Protein AF-A0A4S2GD55-F1 (afdb_monomer_lite)

Sequence (96 aa):
MTKLVKFAVGNRKESRLSSWRAVSGLRVPARGGNANNGGNAGLEYLNVNNGVSTSNANYGSPLNFMARSSLSAPAPSKNRTGPHPKVKDNDDRKCR

Structure (mmCIF, N/CA/C/O backbone):
data_AF-A0A4S2GD55-F1
#
_entry.id   AF-A0A4S2GD55-F1
#
loop_
_atom_site.group_PDB
_atom_site.id
_atom_site.type_symbol
_atom_site.label_atom_id
_atom_site.label_alt_id
_atom_site.label_comp_id
_atom_site.label_asym_id
_atom_site.label_entity_id
_atom_site.label_seq_id
_atom_site.pdbx_PDB_ins_code
_atom_site.Cartn_x
_atom_site.Cartn_y
_atom_site.Cartn_z
_atom_site.occupancy
_atom_site.B_iso_or_equiv
_atom_site.auth_seq_id
_atom_site.auth_comp_id
_atom_site.auth_asym_id
_atom_site.auth_atom_id
_atom_site.pdbx_PDB_model_num
ATOM 1 N N . MET A 1 1 ? -20.913 -54.247 -34.779 1.00 44.03 1 MET A N 1
ATOM 2 C CA . MET A 1 1 ? -20.131 -54.271 -33.520 1.00 44.03 1 MET A CA 1
ATOM 3 C C . MET A 1 1 ? -20.250 -52.916 -32.836 1.00 44.03 1 MET A C 1
ATOM 5 O O . MET A 1 1 ? -19.622 -51.966 -33.281 1.00 44.03 1 MET A O 1
ATOM 9 N N . THR A 1 2 ? -21.087 -52.789 -31.808 1.00 39.69 2 THR A N 1
ATOM 10 C CA . THR A 1 2 ? -21.201 -51.562 -31.004 1.00 39.69 2 THR A CA 1
ATOM 11 C C . THR A 1 2 ? -20.240 -51.644 -29.818 1.00 39.69 2 THR A C 1
ATOM 13 O O . THR A 1 2 ? -20.261 -52.611 -29.061 1.00 39.69 2 THR A O 1
ATOM 16 N N . LYS A 1 3 ? -19.353 -50.652 -29.667 1.00 52.62 3 LYS A N 1
ATOM 17 C CA . LYS A 1 3 ? -18.489 -50.531 -28.483 1.00 52.62 3 LYS A CA 1
ATOM 18 C C . LYS A 1 3 ? -19.250 -49.770 -27.398 1.00 52.62 3 LYS A C 1
ATOM 20 O O . LYS A 1 3 ? -19.649 -48.631 -27.615 1.00 52.62 3 LYS A O 1
ATOM 25 N N . LEU A 1 4 ? -19.447 -50.401 -26.242 1.00 59.03 4 LEU A N 1
ATOM 26 C CA . LEU A 1 4 ? -20.029 -49.769 -25.060 1.00 59.03 4 LEU A CA 1
ATOM 27 C C . LEU A 1 4 ? -18.930 -48.991 -24.323 1.00 59.03 4 LEU A C 1
ATOM 29 O O . LEU A 1 4 ? -17.977 -49.589 -23.826 1.00 59.03 4 LEU A O 1
ATOM 33 N N . VAL A 1 5 ? -19.049 -47.665 -24.249 1.00 64.56 5 VAL A N 1
ATOM 34 C CA . VAL A 1 5 ? -18.135 -46.825 -23.461 1.00 64.56 5 VAL A CA 1
ATOM 35 C C . VAL A 1 5 ? -18.726 -46.648 -22.064 1.00 64.56 5 VAL A C 1
ATOM 37 O O . VAL A 1 5 ? -19.776 -46.033 -21.890 1.00 64.56 5 VAL A O 1
ATOM 40 N N . LYS A 1 6 ? -18.062 -47.221 -21.057 1.00 64.38 6 LYS A N 1
ATOM 41 C CA . LYS A 1 6 ? -18.415 -47.071 -19.641 1.00 64.38 6 LYS A CA 1
ATOM 42 C C . LYS A 1 6 ? -17.751 -45.798 -19.112 1.00 64.38 6 LYS A C 1
ATOM 44 O O . LYS A 1 6 ? -16.538 -45.768 -18.932 1.00 64.38 6 LYS A O 1
ATOM 49 N N . PHE A 1 7 ? -18.532 -44.756 -18.847 1.00 56.59 7 PHE A N 1
ATOM 50 C CA . PHE A 1 7 ? -18.038 -43.584 -18.125 1.00 56.59 7 PHE A CA 1
ATOM 51 C C . PHE A 1 7 ? -18.037 -43.884 -16.623 1.00 56.59 7 PHE A C 1
ATOM 53 O O . PHE A 1 7 ? -19.055 -44.291 -16.061 1.00 56.59 7 PHE A O 1
ATOM 60 N N . ALA A 1 8 ? -16.885 -43.723 -15.972 1.00 64.69 8 ALA A N 1
ATOM 61 C CA . ALA A 1 8 ? -16.774 -43.873 -14.528 1.00 64.69 8 ALA A CA 1
ATOM 62 C C . ALA A 1 8 ? -17.460 -42.685 -13.832 1.00 64.69 8 ALA A C 1
ATOM 64 O O . ALA A 1 8 ? -17.046 -41.537 -13.992 1.00 64.69 8 ALA A O 1
ATOM 65 N N . VAL A 1 9 ? -18.501 -42.959 -13.042 1.00 62.62 9 VAL A N 1
ATOM 66 C CA . VAL A 1 9 ? -19.065 -41.981 -12.103 1.00 62.62 9 VAL A CA 1
ATOM 67 C C . VAL A 1 9 ? -18.096 -41.878 -10.931 1.00 62.62 9 VAL A C 1
ATOM 69 O O . VAL A 1 9 ? -18.060 -42.731 -10.047 1.00 62.62 9 VAL A O 1
ATOM 72 N N . GLY A 1 10 ? -17.249 -40.851 -10.962 1.00 54.72 10 GLY A N 1
ATOM 73 C CA . GLY A 1 10 ? -16.408 -40.499 -9.828 1.00 54.72 10 GLY A CA 1
ATOM 74 C C . GLY A 1 10 ? -17.280 -39.999 -8.680 1.00 54.72 10 GLY A C 1
ATOM 75 O O . GLY A 1 10 ? -18.004 -39.016 -8.836 1.00 54.72 10 GLY A O 1
ATOM 76 N N . ASN A 1 11 ? -17.186 -40.653 -7.522 1.00 58.97 11 ASN A N 1
ATOM 77 C CA . ASN A 1 11 ? -17.776 -40.180 -6.272 1.00 58.97 11 ASN A CA 1
ATOM 78 C C . ASN A 1 11 ? -17.046 -38.911 -5.823 1.00 58.97 11 ASN A C 1
ATOM 80 O O . ASN A 1 11 ? -16.143 -38.950 -4.984 1.00 58.97 11 ASN A O 1
ATOM 84 N N . ARG A 1 12 ? -17.417 -37.767 -6.400 1.00 53.78 12 ARG A N 1
ATOM 85 C CA . ARG A 1 12 ? -16.990 -36.470 -5.890 1.00 53.78 12 ARG A CA 1
ATOM 86 C C . ARG A 1 12 ? -17.680 -36.318 -4.536 1.00 53.78 12 ARG A C 1
ATOM 88 O O . ARG A 1 12 ? -18.888 -36.113 -4.487 1.00 53.78 12 ARG A O 1
ATOM 95 N N . LYS A 1 13 ? -16.933 -36.501 -3.441 1.00 52.12 13 LYS A N 1
ATOM 96 C CA . LYS A 1 13 ? -17.374 -36.129 -2.091 1.00 52.12 13 LYS A CA 1
ATOM 97 C C . LYS A 1 13 ? -17.790 -34.665 -2.167 1.00 52.12 13 LYS A C 1
ATOM 99 O O . LYS A 1 13 ? -16.955 -33.76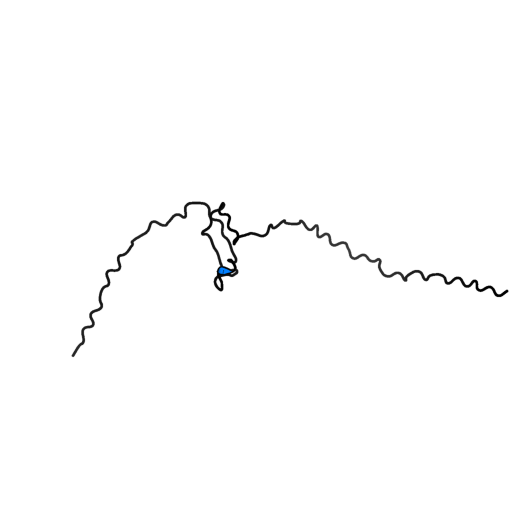9 -2.234 1.00 52.12 13 LYS A O 1
ATOM 104 N N . GLU A 1 14 ? -19.090 -34.452 -2.253 1.00 55.28 14 GLU A N 1
ATOM 105 C CA . GLU A 1 14 ? -19.699 -33.143 -2.224 1.00 55.28 14 GLU A CA 1
ATOM 106 C C . GLU A 1 14 ? -19.491 -32.626 -0.802 1.00 55.28 14 GLU A C 1
ATOM 108 O O . GLU A 1 14 ? -20.191 -33.023 0.129 1.00 55.28 14 GLU A O 1
ATOM 113 N N . SER A 1 15 ? -18.473 -31.788 -0.597 1.00 56.66 15 SER A N 1
ATOM 114 C CA . SER A 1 15 ? -18.381 -30.970 0.609 1.00 56.66 15 SER A CA 1
ATOM 115 C C . SER A 1 15 ? -19.480 -29.913 0.509 1.00 56.66 15 SER A C 1
ATOM 117 O O . SER A 1 15 ? -19.236 -28.758 0.153 1.00 56.66 15 SER A O 1
ATOM 119 N N . ARG A 1 16 ? -20.723 -30.356 0.717 1.00 60.44 16 ARG A N 1
ATOM 120 C CA . ARG A 1 16 ? -21.908 -29.512 0.762 1.00 60.44 16 ARG A CA 1
ATOM 121 C C . ARG A 1 16 ? -21.714 -28.551 1.926 1.00 60.44 16 ARG A C 1
ATOM 123 O O . ARG A 1 16 ? -21.807 -28.939 3.083 1.00 60.44 16 ARG A O 1
ATOM 130 N N . LEU A 1 17 ? -21.436 -27.306 1.551 1.00 59.22 17 LEU A N 1
ATOM 131 C CA . LEU A 1 17 ? -21.580 -26.109 2.363 1.00 59.22 17 LEU A CA 1
ATOM 132 C C . LEU A 1 17 ? -20.679 -26.104 3.603 1.00 59.22 17 LEU A C 1
ATOM 134 O O . LEU A 1 17 ? -21.127 -26.306 4.731 1.00 59.22 17 LEU A O 1
ATOM 138 N N . SER A 1 18 ? -19.406 -25.733 3.415 1.00 54.41 18 SER A N 1
ATOM 139 C CA . SER A 1 18 ? -18.767 -24.950 4.468 1.00 54.41 18 SER A CA 1
ATOM 140 C C . SER A 1 18 ? -19.606 -23.681 4.592 1.00 54.41 18 SER A C 1
ATOM 142 O O . SER A 1 18 ? -19.576 -22.824 3.712 1.00 54.41 18 SER A O 1
ATOM 144 N N . SER A 1 19 ? -20.456 -23.656 5.626 1.00 51.72 19 SER A N 1
ATOM 145 C CA . SER A 1 19 ? -21.126 -22.478 6.177 1.00 51.72 19 SER A CA 1
ATOM 146 C C . SER A 1 19 ? -20.450 -21.228 5.655 1.00 51.72 19 SER A C 1
ATOM 148 O O . SER A 1 19 ? -19.270 -21.054 5.973 1.00 51.72 19 SER A O 1
ATOM 150 N N . TRP A 1 20 ? -21.168 -20.436 4.845 1.00 49.09 20 TRP A N 1
ATOM 151 C CA . TRP A 1 20 ? -20.776 -19.104 4.383 1.00 49.09 20 TRP A CA 1
ATOM 152 C C . TRP A 1 20 ? -19.891 -18.513 5.468 1.00 49.09 20 TRP A C 1
ATOM 154 O O . TRP A 1 20 ? -20.378 -18.253 6.571 1.00 49.09 20 TRP A O 1
ATOM 164 N N . ARG A 1 21 ? -18.566 -18.519 5.261 1.00 60.22 21 ARG A N 1
ATOM 165 C CA . ARG A 1 21 ? -17.653 -18.109 6.322 1.00 60.22 21 ARG A CA 1
ATOM 166 C C . ARG A 1 21 ? -17.888 -16.625 6.442 1.00 60.22 21 ARG A C 1
ATOM 168 O O . ARG A 1 21 ? -17.331 -15.859 5.664 1.00 60.22 21 ARG A O 1
ATOM 175 N N . ALA A 1 22 ? -18.787 -16.247 7.349 1.00 60.06 22 ALA A N 1
ATOM 176 C CA . ALA A 1 22 ? -18.922 -14.889 7.810 1.00 60.06 22 ALA A CA 1
ATOM 177 C C . ALA A 1 22 ? -17.497 -14.501 8.172 1.00 60.06 22 ALA A C 1
ATOM 179 O O . ALA A 1 22 ? -16.890 -15.109 9.057 1.00 60.06 22 ALA A O 1
ATOM 180 N N . VAL A 1 23 ? -16.910 -13.620 7.366 1.00 65.19 23 VAL A N 1
ATOM 181 C CA . VAL A 1 23 ? -15.570 -13.126 7.625 1.00 65.19 23 VAL A CA 1
ATOM 182 C C . VAL A 1 23 ? -15.709 -12.383 8.943 1.00 65.19 23 VAL A C 1
ATOM 184 O O . VAL A 1 23 ? -16.239 -11.279 8.990 1.00 65.19 23 VAL A O 1
ATOM 187 N N . SER A 1 24 ? -15.356 -13.047 10.041 1.00 73.19 24 SER A N 1
ATOM 188 C CA . SER A 1 24 ? -15.466 -12.466 11.367 1.00 73.19 24 SER A CA 1
ATOM 189 C C . SER A 1 24 ? -14.419 -11.359 11.473 1.00 73.19 24 SER A C 1
ATOM 191 O O . SER A 1 24 ? -13.236 -11.588 11.185 1.00 73.19 24 SER A O 1
ATOM 193 N N . GLY A 1 25 ? -14.865 -10.168 11.872 1.00 82.12 25 GLY A N 1
ATOM 194 C CA . GLY A 1 25 ? -14.029 -8.982 12.055 1.00 82.12 25 GLY A CA 1
ATOM 195 C C . GLY A 1 25 ? -14.058 -8.003 10.876 1.00 82.12 25 GLY A C 1
ATOM 196 O O . GLY A 1 25 ? -14.098 -8.402 9.713 1.00 82.12 25 GLY A O 1
ATOM 197 N N . LEU A 1 26 ? -14.014 -6.705 11.199 1.00 89.62 26 LEU A N 1
ATOM 198 C CA . LEU A 1 26 ? -13.968 -5.614 10.225 1.00 89.62 26 LEU A CA 1
ATOM 199 C C . LEU A 1 26 ? -12.672 -5.697 9.400 1.00 89.62 26 LEU A C 1
ATOM 201 O O . LEU A 1 26 ? -11.568 -5.677 9.953 1.00 89.62 26 LEU A O 1
ATOM 205 N N . ARG A 1 27 ? -12.815 -5.810 8.076 1.00 92.19 27 ARG A N 1
ATOM 206 C CA . ARG A 1 27 ? -11.701 -5.848 7.118 1.00 92.19 27 ARG A CA 1
ATOM 207 C C . ARG A 1 27 ? -11.514 -4.492 6.464 1.00 92.19 27 ARG A C 1
ATOM 209 O O . ARG A 1 27 ? -12.489 -3.788 6.209 1.00 92.19 27 ARG A O 1
ATOM 216 N N . VAL A 1 28 ? -10.262 -4.160 6.164 1.00 89.38 28 VAL A N 1
ATOM 217 C CA . VAL A 1 28 ? -9.914 -2.932 5.443 1.00 89.38 28 VAL A CA 1
ATOM 218 C C . VAL A 1 28 ? -9.444 -3.307 4.041 1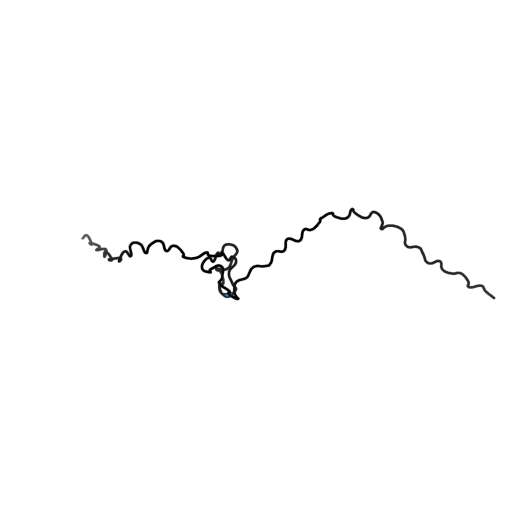.00 89.38 28 VAL A C 1
ATOM 220 O O . VAL A 1 28 ? -8.523 -4.118 3.916 1.00 89.38 28 VAL A O 1
ATOM 223 N N . PRO A 1 29 ? -10.063 -2.755 2.983 1.00 91.00 29 PRO A N 1
ATOM 224 C CA . PRO A 1 29 ? -9.614 -2.994 1.622 1.00 91.00 29 PRO A CA 1
ATOM 225 C C . PRO A 1 29 ? -8.280 -2.284 1.368 1.00 91.00 29 PRO A C 1
ATOM 227 O O . PRO A 1 29 ? -8.169 -1.072 1.536 1.00 91.00 29 PRO A O 1
ATOM 230 N N . ALA A 1 30 ? -7.286 -3.035 0.905 1.00 91.81 30 ALA A N 1
ATOM 231 C CA . ALA A 1 30 ? -6.035 -2.510 0.371 1.00 91.81 30 ALA A CA 1
ATOM 232 C C . ALA A 1 30 ? -5.996 -2.708 -1.151 1.00 91.81 30 ALA A C 1
ATOM 234 O O . ALA A 1 30 ? -6.379 -3.767 -1.655 1.00 91.81 30 ALA A O 1
ATOM 235 N N . ARG A 1 31 ? -5.538 -1.691 -1.885 1.00 93.25 31 ARG A N 1
ATOM 236 C CA . ARG A 1 31 ? -5.439 -1.691 -3.355 1.00 93.25 31 ARG A CA 1
ATOM 237 C C . ARG A 1 31 ? -3.981 -1.660 -3.816 1.00 93.25 31 ARG A C 1
ATOM 239 O O . ARG A 1 31 ? -3.099 -1.337 -3.027 1.00 93.25 31 ARG A O 1
ATOM 246 N N . GLY A 1 32 ? -3.730 -1.993 -5.082 1.00 93.94 32 GLY A N 1
ATOM 247 C CA . GLY A 1 32 ? -2.412 -1.852 -5.717 1.00 93.94 32 GLY A CA 1
ATOM 248 C C . GLY A 1 32 ? -1.528 -3.095 -5.623 1.00 93.94 32 GLY A C 1
ATOM 249 O O . GLY A 1 32 ? -0.940 -3.497 -6.619 1.00 93.94 32 GLY A O 1
ATOM 250 N N . GLY A 1 33 ? -1.486 -3.747 -4.458 1.00 92.38 33 GLY A N 1
ATOM 251 C CA . GLY A 1 33 ? -0.590 -4.883 -4.213 1.00 92.38 33 GLY A CA 1
ATOM 252 C C . GLY A 1 33 ? 0.810 -4.427 -3.806 1.00 92.38 33 GLY A C 1
ATOM 253 O O . GLY A 1 33 ? 1.098 -3.234 -3.767 1.00 92.38 33 GLY A O 1
ATOM 254 N N . ASN A 1 34 ? 1.669 -5.375 -3.440 1.00 93.50 34 ASN A N 1
ATOM 255 C CA . ASN A 1 34 ? 3.052 -5.098 -3.054 1.00 93.50 34 ASN A CA 1
ATOM 256 C C . ASN A 1 34 ? 4.039 -5.679 -4.086 1.00 93.50 34 ASN A C 1
ATOM 258 O O . ASN A 1 34 ? 3.651 -6.444 -4.969 1.00 93.50 34 ASN A O 1
ATOM 262 N N . ALA A 1 35 ? 5.325 -5.339 -3.961 1.00 92.50 35 ALA A N 1
ATOM 263 C CA . ALA A 1 35 ? 6.373 -5.709 -4.918 1.00 92.50 3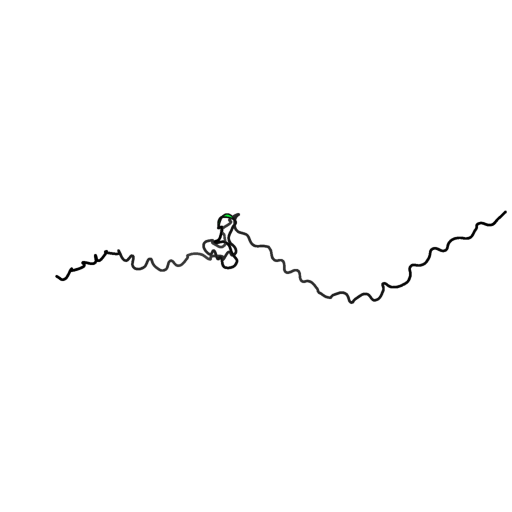5 ALA A CA 1
ATOM 264 C C . ALA A 1 35 ? 6.487 -7.223 -5.193 1.00 92.50 35 ALA A C 1
ATOM 266 O O . ALA A 1 35 ? 6.864 -7.620 -6.294 1.00 92.50 35 ALA A O 1
ATOM 267 N N . ASN A 1 36 ? 6.132 -8.079 -4.229 1.00 94.31 36 ASN A N 1
ATOM 268 C CA . ASN A 1 36 ? 6.182 -9.533 -4.385 1.00 94.31 36 ASN A CA 1
ATOM 269 C C . ASN A 1 36 ? 4.975 -10.132 -5.127 1.00 94.31 36 ASN A C 1
ATOM 271 O O . ASN A 1 36 ? 4.986 -11.320 -5.439 1.00 94.31 36 ASN A O 1
ATOM 275 N N . ASN A 1 37 ? 3.939 -9.339 -5.419 1.00 92.94 37 ASN A N 1
ATOM 276 C CA . ASN A 1 37 ? 2.741 -9.826 -6.100 1.00 92.94 37 ASN A CA 1
ATOM 277 C C . ASN A 1 37 ? 2.923 -9.972 -7.622 1.00 92.94 37 ASN A C 1
ATOM 279 O O . ASN A 1 37 ? 2.077 -10.593 -8.268 1.00 92.94 37 ASN A O 1
ATOM 283 N N . GLY A 1 38 ? 4.009 -9.443 -8.197 1.00 95.75 38 GLY A N 1
ATOM 284 C CA . GLY A 1 38 ? 4.290 -9.539 -9.632 1.00 95.75 38 GLY A CA 1
ATOM 285 C C . GLY A 1 38 ? 3.141 -8.988 -10.483 1.00 95.75 38 GLY A C 1
ATOM 286 O O . GLY A 1 38 ? 2.561 -7.958 -10.154 1.00 95.75 38 GLY A O 1
ATOM 287 N N . GLY A 1 39 ? 2.771 -9.702 -11.550 1.00 95.12 39 GLY A N 1
ATOM 288 C CA . GLY A 1 39 ? 1.698 -9.292 -12.470 1.00 95.12 39 GLY A CA 1
ATOM 289 C C . GLY A 1 39 ? 0.277 -9.319 -11.891 1.00 95.12 39 GLY A C 1
ATOM 290 O O . GLY A 1 39 ? -0.656 -8.942 -12.584 1.00 95.12 39 GLY A O 1
ATOM 291 N N . ASN A 1 40 ? 0.097 -9.771 -10.646 1.00 94.56 40 ASN A N 1
ATOM 292 C CA . ASN A 1 40 ? -1.188 -9.675 -9.950 1.00 94.56 40 ASN A CA 1
ATOM 293 C C . ASN A 1 40 ? -1.378 -8.307 -9.268 1.00 94.56 40 ASN A C 1
ATOM 295 O O . ASN A 1 40 ? -2.488 -7.975 -8.863 1.00 94.56 40 ASN A O 1
ATOM 299 N N . ALA A 1 41 ? -0.302 -7.530 -9.093 1.00 95.25 41 ALA A N 1
ATOM 300 C CA . ALA A 1 41 ? -0.395 -6.142 -8.654 1.00 95.25 41 ALA A CA 1
ATOM 301 C C . ALA A 1 41 ? -1.016 -5.274 -9.763 1.00 95.25 41 ALA A C 1
ATOM 303 O O . ALA A 1 41 ? -0.818 -5.537 -10.947 1.00 95.25 41 ALA A O 1
ATOM 304 N N . GLY A 1 42 ? -1.753 -4.229 -9.387 1.00 94.50 42 GLY A N 1
ATOM 305 C CA . GLY A 1 42 ? -2.482 -3.394 -10.343 1.00 94.50 42 GLY A CA 1
ATOM 306 C C . GLY A 1 42 ? -3.571 -2.540 -9.699 1.00 94.50 42 GLY A C 1
ATOM 307 O O . GLY A 1 42 ? -3.843 -2.642 -8.500 1.00 94.50 42 GLY A O 1
ATOM 308 N N . LEU A 1 43 ? -4.216 -1.690 -10.498 1.00 92.00 43 LEU A N 1
ATOM 309 C CA . LEU A 1 43 ? -5.285 -0.792 -10.030 1.00 92.00 43 LEU A CA 1
ATOM 310 C C . LEU A 1 43 ? -6.528 -1.577 -9.582 1.00 92.00 43 LEU A C 1
ATOM 312 O O . LEU A 1 43 ? -7.213 -1.218 -8.622 1.00 92.00 43 LEU A O 1
ATOM 316 N N . GLU A 1 44 ? -6.791 -2.679 -10.268 1.00 94.69 44 GLU A N 1
ATOM 317 C CA . GLU A 1 44 ? -7.870 -3.621 -10.022 1.00 94.69 44 GLU A CA 1
ATOM 318 C C . GLU A 1 44 ? -7.604 -4.529 -8.816 1.00 94.69 44 GLU A C 1
ATOM 320 O O . GLU A 1 44 ? -8.558 -5.039 -8.222 1.00 94.69 44 GLU A O 1
ATOM 325 N N . TYR A 1 45 ? -6.341 -4.690 -8.405 1.00 95.06 45 TYR A N 1
ATOM 326 C CA . TYR A 1 45 ? -5.977 -5.585 -7.313 1.00 95.06 45 TYR A CA 1
ATOM 327 C C . TYR A 1 45 ? -6.593 -5.117 -5.995 1.00 95.06 45 TYR A C 1
ATOM 329 O O . TYR A 1 45 ? -6.381 -3.981 -5.562 1.00 95.06 45 TYR A O 1
ATOM 337 N N . LEU A 1 46 ? -7.352 -6.006 -5.349 1.00 94.06 46 LEU A N 1
ATOM 338 C CA . LEU A 1 46 ? -8.019 -5.788 -4.068 1.00 94.06 46 LEU A CA 1
ATOM 339 C C . LEU A 1 46 ? -7.645 -6.889 -3.084 1.00 94.06 46 LEU A C 1
ATOM 341 O O . LEU A 1 46 ? -7.952 -8.058 -3.308 1.00 94.06 46 LEU A O 1
ATOM 345 N N . ASN A 1 47 ? -7.074 -6.503 -1.948 1.00 92.12 47 ASN A N 1
ATOM 346 C CA . ASN A 1 47 ? -6.858 -7.391 -0.818 1.00 92.12 47 ASN A CA 1
ATOM 347 C C . ASN A 1 47 ? -7.751 -6.976 0.362 1.00 92.12 47 ASN A C 1
ATOM 349 O O . ASN A 1 47 ? -7.663 -5.853 0.847 1.00 92.12 47 ASN A O 1
ATOM 353 N N . VAL A 1 48 ? -8.595 -7.898 0.830 1.00 92.69 48 VAL A N 1
ATOM 354 C CA . VAL A 1 48 ? -9.514 -7.726 1.976 1.00 92.69 48 VAL A CA 1
ATOM 355 C C . VAL A 1 48 ? -9.246 -8.732 3.102 1.00 92.69 48 VAL A C 1
ATOM 357 O O . VAL A 1 48 ? -10.087 -8.953 3.970 1.00 92.69 48 VAL A O 1
ATOM 360 N N . ASN A 1 49 ? -8.076 -9.374 3.098 1.00 91.44 49 ASN A N 1
ATOM 361 C CA . ASN A 1 49 ? -7.723 -10.401 4.077 1.00 91.44 49 ASN A CA 1
ATOM 362 C C . ASN A 1 49 ? -7.218 -9.815 5.408 1.00 91.44 49 ASN A C 1
ATOM 364 O O . ASN A 1 49 ? -7.216 -10.507 6.423 1.00 91.44 49 ASN A O 1
ATOM 368 N N . ASN A 1 50 ? -6.827 -8.541 5.449 1.00 90.44 50 ASN A N 1
ATOM 369 C CA . ASN A 1 50 ? -6.289 -7.906 6.655 1.00 90.44 50 ASN A CA 1
ATOM 370 C C . ASN A 1 50 ? -7.399 -7.238 7.484 1.00 90.44 50 ASN A C 1
ATOM 372 O O . ASN A 1 50 ? -8.346 -6.661 6.942 1.00 90.44 50 ASN A O 1
ATOM 376 N N . GLY A 1 51 ? -7.300 -7.346 8.811 1.00 91.62 51 GLY A N 1
ATOM 377 C CA . GLY A 1 51 ? -8.179 -6.623 9.734 1.00 91.62 51 GLY A CA 1
ATOM 378 C C . GLY A 1 51 ? -7.722 -5.175 9.927 1.00 91.62 51 GLY A C 1
ATOM 379 O O . GLY A 1 51 ? -6.594 -4.832 9.581 1.00 91.62 51 GLY A O 1
ATOM 380 N N . VAL A 1 52 ? -8.574 -4.336 10.527 1.00 89.75 52 VAL A N 1
ATOM 381 C CA . VAL A 1 52 ? -8.271 -2.904 10.775 1.00 89.75 52 VAL A CA 1
ATOM 382 C C . VAL A 1 52 ? -6.978 -2.695 11.570 1.00 89.75 52 VAL A C 1
ATOM 384 O O . VAL A 1 52 ? -6.235 -1.760 11.303 1.00 89.75 52 VAL A O 1
ATOM 387 N N . SER A 1 53 ? -6.691 -3.572 12.532 1.00 91.81 53 SER A N 1
ATOM 388 C CA . SER A 1 53 ? -5.515 -3.464 13.407 1.00 91.81 53 SER A CA 1
ATOM 389 C C . SER A 1 53 ? -4.286 -4.209 12.878 1.00 91.81 53 SER A C 1
ATOM 391 O O . SER A 1 53 ? -3.269 -4.282 13.566 1.00 91.81 53 SER A O 1
ATOM 393 N N . THR A 1 54 ? -4.363 -4.817 11.689 1.00 91.38 54 THR A N 1
ATOM 394 C CA . THR A 1 54 ? -3.233 -5.551 11.115 1.00 91.38 54 THR A CA 1
ATOM 395 C C . THR A 1 54 ? -2.174 -4.566 10.619 1.00 91.38 54 THR A C 1
ATOM 397 O O . THR A 1 54 ? -2.356 -3.920 9.592 1.00 91.38 54 THR A O 1
ATOM 400 N N . SER A 1 55 ? -1.045 -4.491 11.324 1.00 92.12 55 SER A N 1
ATOM 401 C CA . SER A 1 55 ? 0.143 -3.765 10.867 1.00 92.12 55 SER A CA 1
ATOM 402 C C . SER A 1 55 ? 1.009 -4.672 9.992 1.00 92.12 55 SER A C 1
ATOM 404 O O . SER A 1 55 ? 1.340 -5.791 10.385 1.00 92.12 55 SER A O 1
ATOM 406 N N . ASN A 1 56 ? 1.358 -4.217 8.789 1.00 91.56 56 ASN A N 1
ATOM 407 C CA . ASN A 1 56 ? 2.199 -4.962 7.855 1.00 91.56 56 ASN A CA 1
ATOM 408 C C . ASN A 1 56 ? 3.027 -3.982 7.021 1.00 91.56 56 ASN A C 1
ATOM 410 O O . ASN A 1 56 ? 2.462 -3.121 6.360 1.00 91.56 56 ASN A O 1
ATOM 414 N N . ALA A 1 57 ? 4.350 -4.151 7.002 1.00 92.56 57 ALA A N 1
ATOM 415 C CA . ALA A 1 57 ? 5.271 -3.257 6.295 1.00 92.56 57 ALA A CA 1
ATOM 416 C C . ALA A 1 57 ? 5.068 -3.214 4.766 1.00 92.56 57 ALA A C 1
ATOM 418 O O . ALA A 1 57 ? 5.504 -2.269 4.118 1.00 92.56 57 ALA A O 1
ATOM 419 N N . ASN A 1 58 ? 4.395 -4.212 4.185 1.00 92.12 58 ASN A N 1
ATOM 420 C CA . ASN A 1 58 ? 4.091 -4.260 2.751 1.00 92.12 58 ASN A CA 1
ATOM 421 C C . ASN A 1 58 ? 2.821 -3.483 2.373 1.00 92.12 58 ASN A C 1
ATOM 423 O O . ASN A 1 58 ? 2.490 -3.399 1.191 1.00 92.12 58 ASN A O 1
ATOM 427 N N . TYR A 1 59 ? 2.084 -2.968 3.360 1.00 88.12 59 TYR A N 1
ATOM 428 C CA . TYR A 1 59 ? 0.847 -2.227 3.160 1.00 88.12 59 TYR A CA 1
ATOM 429 C C . TYR A 1 59 ? 0.943 -0.869 3.850 1.00 88.12 59 TYR A C 1
ATOM 431 O O . TYR A 1 59 ? 1.317 -0.762 5.013 1.00 88.12 59 TYR A O 1
ATOM 439 N N . GLY A 1 60 ? 0.556 0.178 3.133 1.00 88.50 60 GLY A N 1
ATOM 440 C CA . GLY A 1 60 ? 0.490 1.533 3.657 1.00 88.50 60 GLY A CA 1
ATOM 441 C C . GLY A 1 60 ? -0.477 2.370 2.835 1.00 88.50 60 GLY A C 1
ATOM 442 O O . GLY A 1 60 ? -0.852 1.996 1.724 1.00 88.50 60 GLY A O 1
ATOM 443 N N . SER A 1 61 ? -0.888 3.506 3.387 1.00 85.44 61 SER A N 1
ATOM 444 C CA . SER A 1 61 ? -1.704 4.495 2.687 1.00 85.44 61 SER A CA 1
ATOM 445 C C . SER A 1 61 ? -1.026 5.859 2.774 1.00 85.44 61 SER A C 1
ATOM 447 O O . SER A 1 61 ? -0.617 6.242 3.875 1.00 85.44 61 SER A O 1
ATOM 449 N N . PRO A 1 62 ? -0.923 6.618 1.670 1.00 84.19 62 PRO A N 1
ATOM 450 C CA . PRO A 1 62 ? -0.457 7.994 1.744 1.00 84.19 62 PRO A CA 1
ATOM 451 C C . PRO A 1 62 ? -1.399 8.812 2.637 1.00 84.19 62 PRO A C 1
ATOM 453 O O . PRO A 1 62 ? -2.623 8.695 2.545 1.00 84.19 62 PRO A O 1
ATOM 456 N N . LEU A 1 63 ? -0.829 9.640 3.512 1.00 86.88 63 LEU A N 1
ATOM 457 C CA . LEU A 1 63 ? -1.602 10.575 4.324 1.00 86.88 63 LEU A CA 1
ATOM 458 C C . LEU A 1 63 ? -2.066 11.730 3.430 1.00 86.88 63 LEU A C 1
ATOM 460 O O . LEU A 1 63 ? -1.299 12.641 3.125 1.00 86.88 63 LEU A O 1
ATOM 464 N N . ASN A 1 64 ? -3.322 11.685 2.993 1.00 80.81 64 ASN A N 1
ATOM 465 C CA . ASN A 1 64 ? -3.915 12.763 2.207 1.00 80.81 64 ASN A CA 1
ATOM 466 C C . ASN A 1 64 ? -4.376 13.892 3.134 1.00 80.81 64 ASN A C 1
ATOM 468 O O . ASN A 1 64 ? -5.515 13.911 3.602 1.00 80.81 64 ASN A O 1
ATOM 472 N N . PHE A 1 65 ? -3.493 14.856 3.383 1.00 77.38 65 PHE A N 1
ATOM 473 C CA . PHE A 1 65 ? -3.898 16.143 3.933 1.00 77.38 65 PHE A CA 1
ATOM 474 C C . PHE A 1 65 ? -4.533 16.948 2.805 1.00 77.38 65 PHE A C 1
ATOM 476 O O . PHE A 1 65 ? -3.851 17.367 1.871 1.00 77.38 65 PHE A O 1
ATOM 483 N N . MET A 1 66 ? -5.848 17.158 2.876 1.00 68.50 66 MET A N 1
ATOM 484 C CA . MET A 1 66 ? -6.530 18.110 2.005 1.00 68.50 66 MET A CA 1
ATOM 485 C C . MET A 1 66 ? -6.012 19.509 2.347 1.00 68.50 66 MET A C 1
ATOM 487 O O . MET A 1 66 ? -6.574 20.203 3.194 1.00 68.50 66 MET A O 1
ATOM 491 N N . ALA A 1 67 ? -4.909 19.926 1.727 1.00 64.50 67 ALA A N 1
ATOM 492 C CA . ALA A 1 67 ? -4.515 21.320 1.741 1.00 64.50 67 ALA A CA 1
ATOM 49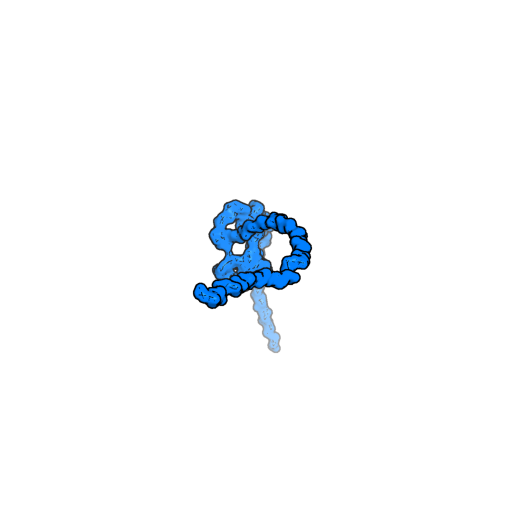3 C C . ALA A 1 67 ? -5.662 22.085 1.074 1.00 64.50 67 ALA A C 1
ATOM 495 O O . ALA A 1 67 ? -5.888 21.951 -0.129 1.00 64.50 67 ALA A O 1
ATOM 496 N N . ARG A 1 68 ? -6.432 22.861 1.849 1.00 55.62 68 ARG A N 1
ATOM 497 C CA . ARG A 1 68 ? -7.276 23.907 1.268 1.00 55.62 68 ARG A CA 1
ATOM 498 C C . ARG A 1 68 ? -6.326 24.869 0.568 1.00 55.62 68 ARG A C 1
ATOM 500 O O . ARG A 1 68 ? -5.795 25.785 1.186 1.00 55.62 68 ARG A O 1
ATOM 507 N N . SER A 1 69 ? -6.097 24.660 -0.720 1.00 51.00 69 SER A N 1
ATOM 508 C CA . SER A 1 69 ? -5.580 25.712 -1.572 1.00 51.00 69 SER A CA 1
ATOM 509 C C . SER A 1 69 ? -6.672 26.770 -1.617 1.00 51.00 69 SER A C 1
ATOM 511 O O . SER A 1 69 ? -7.701 26.589 -2.268 1.00 51.00 69 SER A O 1
ATOM 513 N N . SER A 1 70 ? -6.481 27.880 -0.909 1.00 55.19 70 SER A N 1
ATOM 514 C CA . SER A 1 70 ? -7.081 29.141 -1.320 1.00 55.19 70 SER A CA 1
ATOM 515 C C . SER A 1 70 ? -6.519 29.467 -2.707 1.00 55.19 70 SER A C 1
ATOM 517 O O . SER A 1 70 ? -5.557 30.218 -2.846 1.00 55.19 70 SER A O 1
ATOM 519 N N . LEU A 1 71 ? -7.086 28.854 -3.746 1.00 52.53 71 LEU A N 1
ATOM 520 C CA . LEU A 1 71 ? -6.919 29.250 -5.140 1.00 52.53 71 LEU A CA 1
ATOM 521 C C . LEU A 1 71 ? -7.670 30.575 -5.348 1.00 52.53 71 LEU A C 1
ATOM 523 O O . LEU A 1 71 ? -8.596 30.664 -6.143 1.00 52.53 71 LEU A O 1
ATOM 527 N N . SER A 1 72 ? -7.285 31.629 -4.628 1.00 53.34 72 SER A N 1
ATOM 528 C CA . SER A 1 72 ? -7.341 32.960 -5.214 1.00 53.34 72 SER A CA 1
ATOM 529 C C . SER A 1 72 ? -6.038 33.088 -5.985 1.00 53.34 72 SER A C 1
ATOM 531 O O . SER A 1 72 ? -4.993 33.396 -5.409 1.00 53.34 72 SER A O 1
ATOM 533 N N . ALA A 1 73 ? -6.073 32.766 -7.277 1.00 59.00 73 ALA A N 1
ATOM 534 C CA . ALA A 1 73 ? -5.003 33.182 -8.166 1.00 59.00 73 ALA A CA 1
ATOM 535 C C . ALA A 1 73 ? -4.782 34.688 -7.932 1.00 59.00 73 ALA A C 1
ATOM 537 O O . ALA A 1 73 ? -5.757 35.445 -8.005 1.00 59.00 73 ALA A O 1
ATOM 538 N N . PRO A 1 74 ? -3.563 35.153 -7.604 1.00 57.44 74 PRO A N 1
ATOM 539 C CA . PRO A 1 74 ? -3.313 36.578 -7.631 1.00 57.44 74 PRO A CA 1
ATOM 540 C C . PRO A 1 74 ? -3.573 37.041 -9.065 1.00 57.44 74 PRO A C 1
ATOM 542 O O . PRO A 1 74 ? -3.084 36.424 -10.015 1.00 57.44 74 PRO A O 1
ATOM 545 N N . ALA A 1 75 ? -4.373 38.096 -9.224 1.00 61.94 75 ALA A N 1
ATOM 546 C CA . ALA A 1 75 ? -4.572 38.741 -10.514 1.00 61.94 75 ALA A CA 1
ATOM 547 C C . ALA A 1 75 ? -3.206 38.991 -11.187 1.00 61.94 75 ALA A C 1
ATOM 549 O O . ALA A 1 75 ? -2.236 39.305 -10.485 1.00 61.94 75 ALA A O 1
ATOM 550 N N . PRO A 1 76 ? -3.094 38.864 -12.521 1.00 54.09 76 PRO A N 1
ATOM 551 C CA . PRO A 1 76 ? -1.841 39.142 -13.207 1.00 54.09 76 PRO A CA 1
ATOM 552 C C . PRO A 1 76 ? -1.410 40.579 -12.889 1.00 54.09 76 PRO A C 1
ATOM 554 O O . PRO A 1 76 ? -2.111 41.542 -13.201 1.00 54.09 76 PRO A O 1
ATOM 557 N N . SER A 1 77 ? -0.264 40.713 -12.219 1.00 52.72 77 SER A N 1
ATOM 558 C CA . SER A 1 77 ? 0.347 42.004 -11.904 1.00 52.72 77 SER A CA 1
ATOM 559 C C . SER A 1 77 ? 0.697 42.719 -13.209 1.00 52.72 77 SER A C 1
ATOM 561 O O . SER A 1 77 ? 1.540 42.250 -13.973 1.00 52.72 77 SER A O 1
ATOM 563 N N . LYS A 1 78 ? 0.055 43.861 -13.476 1.00 54.88 78 LYS A N 1
ATOM 564 C CA . LYS A 1 78 ? 0.250 44.686 -14.683 1.00 54.88 78 LYS A CA 1
ATOM 565 C C . LYS A 1 78 ? 1.538 45.530 -14.652 1.00 54.88 78 LYS A C 1
ATOM 567 O O . LYS A 1 78 ? 1.629 46.532 -15.353 1.00 54.88 78 LYS A O 1
ATOM 572 N N . ASN A 1 79 ? 2.538 45.175 -13.843 1.00 60.62 79 ASN A N 1
ATOM 573 C CA . ASN A 1 79 ? 3.544 46.154 -13.414 1.00 60.62 79 ASN A CA 1
ATOM 574 C C . ASN A 1 79 ? 4.995 45.766 -13.749 1.00 60.62 79 ASN A C 1
ATOM 576 O O . ASN A 1 79 ? 5.915 46.229 -13.080 1.00 60.62 79 ASN A O 1
ATOM 580 N N . ARG A 1 80 ? 5.249 44.939 -14.772 1.00 55.12 80 ARG A N 1
ATOM 581 C CA . ARG A 1 80 ? 6.624 44.636 -15.220 1.00 55.12 80 ARG A CA 1
ATOM 582 C C . ARG A 1 80 ? 6.871 45.012 -16.676 1.00 55.12 80 ARG A C 1
ATOM 584 O O . ARG A 1 80 ? 7.194 44.159 -17.485 1.00 55.12 80 ARG A O 1
ATOM 591 N N . THR A 1 81 ? 6.769 46.302 -16.975 1.00 55.56 81 THR A N 1
ATOM 592 C CA . THR A 1 81 ? 7.417 46.916 -18.147 1.00 55.56 81 THR A CA 1
ATOM 593 C C . THR A 1 81 ? 7.535 48.414 -17.898 1.00 55.56 81 THR A C 1
ATOM 595 O O . THR A 1 81 ? 6.766 49.219 -18.409 1.00 55.56 81 THR A O 1
ATOM 598 N N . GLY A 1 82 ? 8.484 48.790 -17.049 1.00 62.12 82 GLY A N 1
ATOM 599 C CA . GLY A 1 82 ? 9.074 50.123 -17.072 1.00 62.1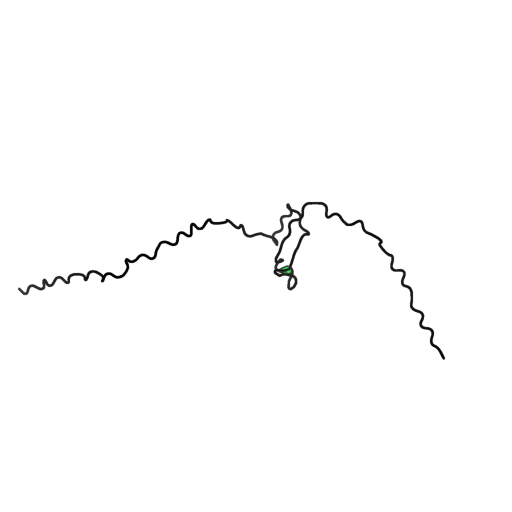2 82 GLY A CA 1
ATOM 600 C C . GLY A 1 82 ? 10.552 49.944 -17.410 1.00 62.12 82 GLY A C 1
ATOM 601 O O . GLY A 1 82 ? 11.153 49.004 -16.882 1.00 62.12 82 GLY A O 1
ATOM 602 N N . PRO A 1 83 ? 11.147 50.751 -18.304 1.00 63.19 83 PRO A N 1
ATOM 603 C CA . PRO A 1 83 ? 12.573 50.645 -18.577 1.00 63.19 83 PRO A CA 1
ATOM 604 C C . PRO A 1 83 ? 13.361 50.857 -17.278 1.00 63.19 83 PRO A C 1
ATOM 606 O O . PRO A 1 83 ? 13.035 51.735 -16.479 1.00 63.19 83 PRO A O 1
ATOM 609 N N . HIS A 1 84 ? 14.385 50.028 -17.062 1.00 61.28 84 HIS A N 1
ATOM 610 C CA . HIS A 1 84 ? 15.312 50.180 -15.943 1.00 61.28 84 HIS A CA 1
ATOM 611 C C . HIS A 1 84 ? 15.887 51.610 -15.944 1.00 61.28 84 HIS A C 1
ATOM 613 O O . HIS A 1 84 ? 16.292 52.080 -17.014 1.00 61.28 84 HIS A O 1
ATOM 619 N N . PRO A 1 85 ? 15.941 52.317 -14.797 1.00 61.81 85 PRO A N 1
ATOM 620 C CA . PRO A 1 85 ? 16.579 53.624 -14.749 1.00 61.81 85 PRO A CA 1
ATOM 621 C C . PRO A 1 85 ? 18.044 53.462 -15.157 1.00 61.81 85 PRO A C 1
ATOM 623 O O . PRO A 1 85 ? 18.783 52.698 -14.533 1.00 61.81 85 PRO A O 1
ATOM 626 N N . LYS A 1 86 ? 18.459 54.148 -16.227 1.00 59.09 86 LYS A N 1
ATOM 627 C CA . LYS A 1 86 ? 19.870 54.206 -16.611 1.00 59.09 86 LYS A CA 1
ATOM 628 C C . LYS A 1 86 ? 20.643 54.865 -15.470 1.00 59.09 86 LYS A C 1
ATOM 630 O O . LYS A 1 86 ? 20.257 55.941 -15.012 1.00 59.09 86 LYS A O 1
ATOM 635 N N . VAL A 1 87 ? 21.724 54.226 -15.029 1.00 67.12 87 VAL A N 1
ATOM 636 C CA . VAL A 1 87 ? 22.745 54.887 -14.211 1.00 67.12 87 VAL A CA 1
ATOM 637 C C . VAL A 1 87 ? 23.211 56.113 -14.993 1.00 67.12 87 VAL A C 1
ATOM 639 O O . VAL A 1 87 ? 23.492 56.025 -16.186 1.00 67.12 87 VAL A O 1
ATOM 642 N N . LYS A 1 88 ? 23.192 57.277 -14.344 1.00 64.12 88 LYS A N 1
ATOM 643 C CA . LYS A 1 88 ? 23.715 58.512 -14.916 1.00 64.12 88 LYS A CA 1
ATOM 644 C C . LYS A 1 88 ? 25.235 58.390 -14.904 1.00 64.12 88 LYS A C 1
ATOM 646 O O . LYS A 1 88 ? 25.829 58.409 -13.828 1.00 64.12 88 LYS A O 1
ATOM 651 N N . ASP A 1 89 ? 25.842 58.222 -16.071 1.00 64.62 89 ASP A N 1
ATOM 652 C CA . ASP A 1 89 ? 27.292 58.301 -16.199 1.00 64.62 89 ASP A CA 1
ATOM 653 C C . ASP A 1 89 ? 27.715 59.720 -15.790 1.00 64.62 89 ASP A C 1
ATOM 655 O O . ASP A 1 89 ? 27.222 60.716 -16.327 1.00 64.62 89 ASP A O 1
ATOM 659 N N . ASN A 1 90 ? 28.550 59.823 -14.755 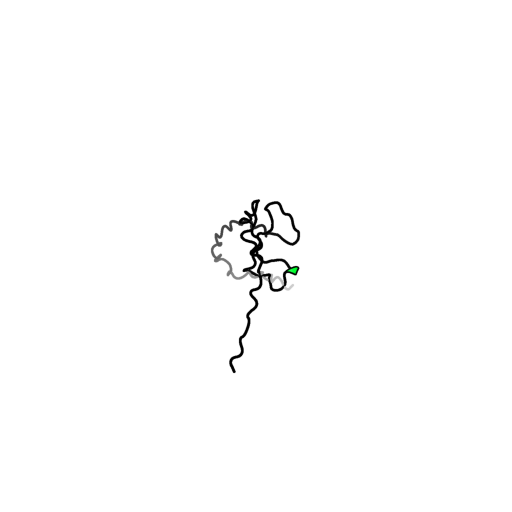1.00 59.38 90 ASN A N 1
ATOM 660 C CA . ASN A 1 90 ? 29.087 61.102 -14.305 1.00 59.38 90 ASN A CA 1
ATOM 661 C C . ASN A 1 90 ? 30.193 61.524 -15.280 1.00 59.38 90 ASN A C 1
ATOM 663 O O . ASN A 1 90 ? 31.339 61.092 -15.155 1.00 59.38 90 ASN A O 1
ATOM 667 N N . ASP A 1 91 ? 29.843 62.366 -16.251 1.00 65.94 91 ASP A N 1
ATOM 668 C CA . ASP A 1 91 ? 30.800 63.111 -17.071 1.00 65.94 91 ASP A CA 1
ATOM 669 C C . ASP A 1 91 ? 31.443 64.230 -16.236 1.00 65.94 91 ASP A C 1
ATOM 671 O O . ASP A 1 91 ? 31.155 65.409 -16.406 1.00 65.94 91 ASP A O 1
ATOM 675 N N . ASP A 1 92 ? 32.345 63.852 -15.331 1.00 62.53 92 ASP A N 1
ATOM 676 C CA . ASP A 1 92 ? 33.260 64.780 -14.660 1.00 62.53 92 ASP A CA 1
ATOM 677 C C . ASP A 1 92 ? 34.711 64.368 -14.929 1.00 62.53 92 ASP A C 1
ATOM 679 O O . ASP A 1 92 ? 35.547 64.256 -14.034 1.00 62.53 92 ASP A O 1
ATOM 683 N N . ARG A 1 93 ? 35.053 64.181 -16.209 1.00 60.16 93 ARG A N 1
ATOM 684 C CA . ARG A 1 93 ? 36.442 64.335 -16.658 1.00 60.16 93 ARG A CA 1
ATOM 685 C C . ARG A 1 93 ? 36.654 65.798 -17.039 1.00 60.16 93 ARG A C 1
ATOM 687 O O . ARG A 1 93 ? 36.775 66.156 -18.207 1.00 60.16 93 ARG A O 1
ATOM 694 N N . LYS A 1 94 ? 36.652 66.669 -16.029 1.00 55.41 94 LYS A N 1
ATOM 695 C CA . LYS A 1 94 ? 37.050 68.064 -16.201 1.00 55.41 94 LYS A CA 1
ATOM 696 C C . LYS A 1 94 ? 38.552 68.082 -16.480 1.00 55.41 94 LYS A C 1
ATOM 698 O O . LYS A 1 94 ? 39.365 67.831 -15.599 1.00 55.41 94 LYS A O 1
ATOM 703 N N . CYS A 1 95 ? 38.912 68.348 -17.729 1.00 51.72 95 CYS A N 1
ATOM 704 C CA . CYS A 1 95 ? 40.265 68.717 -18.110 1.00 51.72 95 CYS A CA 1
ATOM 705 C C . CYS A 1 95 ? 40.677 70.002 -17.368 1.00 51.72 95 CYS A C 1
ATOM 707 O O . CYS A 1 95 ? 40.218 71.083 -17.745 1.00 51.72 95 CYS A O 1
ATOM 709 N N . ARG A 1 96 ? 41.518 69.886 -16.336 1.00 48.25 96 ARG A N 1
ATOM 710 C CA . ARG A 1 96 ? 42.715 70.710 -16.074 1.00 48.25 96 ARG A CA 1
ATOM 711 C C . ARG A 1 96 ? 43.382 70.301 -14.770 1.00 48.25 96 ARG A C 1
ATOM 713 O O . ARG A 1 96 ? 42.663 70.249 -13.751 1.00 48.25 96 ARG A O 1
#

Secondary structure (DSSP, 8-state):
------------------------S-B--EEE--GGGGGG-EEEEEE--SBTT---TT--------------PPPP-----SPPPPP---------

pLDDT: mean 72.11, std 17.14, range [39.69, 95.75]

Foldseek 3Di:
DDDDDDDDPDPPVPPPDPDPPPVPAAWDKFAQFFPVCPPCGDRPRIDRNDHPPDDDPRGDDDDDDPPPPPPPPPDPDPPPDDPDPDDPDPPPPPDD

Radius of gyration: 38.01 Å; chains: 1; bounding box: 65×125×47 Å